Protein AF-A0A5M9K017-F1 (afdb_monomer)

Organism: Monilinia fructicola (NCBI:txid38448)

InterPro domains:
  IPR036397 Ribonuclease H superfamily [G3DSA:3.30.420.10] (58-152)

Mean predicted aligned error: 11.8 Å

Solvent-accessible surface area (backbone atoms only — not comparable to full-atom values): 9845 Å² total; per-residue (Å²): 137,83,82,82,85,78,81,84,77,78,85,76,72,86,72,84,68,70,81,82,68,73,57,64,66,57,49,54,40,51,44,33,71,95,71,25,92,54,28,62,54,53,65,66,56,44,33,62,76,66,63,62,88,64,55,60,72,52,53,53,51,42,26,41,70,71,36,67,56,27,41,73,38,75,52,32,62,58,75,81,84,70,52,70,70,60,49,48,54,55,49,53,55,47,65,76,49,64,85,60,42,64,89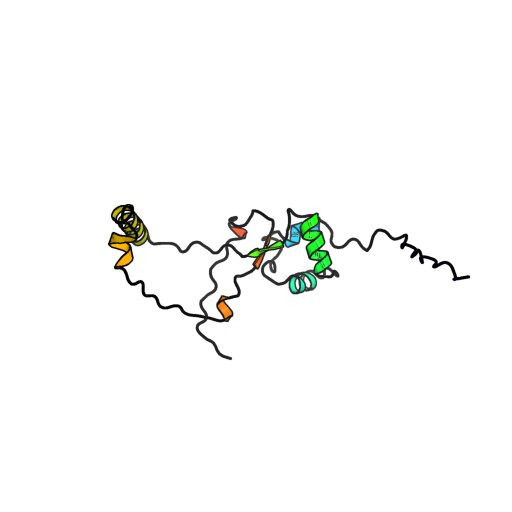,61,60,56,65,75,60,83,88,83,85,88,81,84,87,55,84,72,71,74,66,70,56,36,30,39,31,54,63,87,50,52,84,42,74,90,41,44,37,75,77,76,79,85,76,72,87,79,84,125

Sequence (152 aa):
MGRKAYRHTRQYSKNLRGPVGTDPETCKMLVSPSRNDVRDQSYEVMIDYYELGIKKCSLQKNLKKYIKKGWRYKAAYSEKNISAPNRRKRVDFGEEHENDTIDEFWSYIIHTDEAHMDPASQRVGEILREQGTRYEPENIVEYPALDGNKIH

Structure (mmCIF, N/CA/C/O backbone):
data_AF-A0A5M9K017-F1
#
_entry.id   AF-A0A5M9K017-F1
#
loop_
_atom_site.group_PDB
_atom_site.id
_atom_site.type_symbol
_atom_site.label_atom_id
_atom_site.label_alt_id
_atom_site.label_comp_id
_atom_site.label_asym_id
_atom_site.label_entity_id
_atom_site.label_seq_id
_atom_site.pdbx_PDB_ins_code
_atom_site.Cartn_x
_atom_site.Cartn_y
_atom_site.Cartn_z
_atom_site.occupancy
_atom_site.B_iso_or_equiv
_atom_site.auth_seq_id
_atom_site.auth_comp_id
_atom_site.auth_asym_id
_atom_site.auth_atom_id
_atom_site.pdbx_PDB_model_num
ATOM 1 N N . MET A 1 1 ? 61.284 28.605 -2.274 1.00 47.94 1 MET A N 1
ATOM 2 C CA . MET A 1 1 ? 60.300 29.062 -3.284 1.00 47.94 1 MET A CA 1
ATOM 3 C C . MET A 1 1 ? 59.404 27.883 -3.668 1.00 47.94 1 MET A C 1
ATOM 5 O O . MET A 1 1 ? 59.853 27.015 -4.405 1.00 47.94 1 MET A O 1
ATOM 9 N N . GLY A 1 2 ? 58.196 27.773 -3.102 1.00 59.53 2 GLY A N 1
ATOM 10 C CA . GLY A 1 2 ? 57.280 26.647 -3.362 1.00 59.53 2 GLY A CA 1
ATOM 11 C C . GLY A 1 2 ? 56.515 26.800 -4.683 1.00 59.53 2 GLY A C 1
ATOM 12 O O . GLY A 1 2 ? 56.141 27.912 -5.054 1.00 59.53 2 GLY A O 1
ATOM 13 N N . ARG A 1 3 ? 56.284 25.696 -5.407 1.00 62.53 3 ARG A N 1
ATOM 14 C CA . ARG A 1 3 ? 55.510 25.700 -6.663 1.00 62.53 3 ARG A CA 1
ATOM 15 C C . ARG A 1 3 ? 54.040 26.042 -6.381 1.00 62.53 3 ARG A C 1
ATOM 17 O O . ARG A 1 3 ? 53.427 25.442 -5.503 1.00 62.53 3 ARG A O 1
ATOM 24 N N . LYS A 1 4 ? 53.471 26.985 -7.142 1.00 68.06 4 LYS A N 1
ATOM 25 C CA . LYS A 1 4 ? 52.041 27.336 -7.076 1.00 68.06 4 LYS A CA 1
ATOM 26 C C . LYS A 1 4 ? 51.191 26.126 -7.478 1.00 68.06 4 LYS A C 1
ATOM 28 O O . LYS A 1 4 ? 51.389 25.565 -8.554 1.00 68.06 4 LYS A O 1
ATOM 33 N N . ALA A 1 5 ? 50.247 25.741 -6.621 1.00 65.81 5 ALA A N 1
ATOM 34 C CA . ALA A 1 5 ? 49.284 24.686 -6.911 1.00 65.81 5 ALA A CA 1
ATOM 35 C C . ALA A 1 5 ? 48.311 25.153 -8.006 1.00 65.81 5 ALA A C 1
ATOM 37 O O . ALA A 1 5 ? 47.568 26.115 -7.815 1.00 65.81 5 ALA A O 1
ATOM 38 N N . TYR A 1 6 ? 48.317 24.480 -9.157 1.00 70.50 6 TYR A N 1
ATOM 39 C CA . TYR A 1 6 ? 47.335 24.708 -10.216 1.00 70.50 6 TYR A CA 1
ATOM 40 C C . TYR A 1 6 ? 46.104 23.831 -9.980 1.00 70.50 6 TYR A C 1
ATOM 42 O O . TYR A 1 6 ? 46.208 22.615 -9.828 1.00 70.50 6 TYR A O 1
ATOM 50 N N . ARG A 1 7 ? 44.921 24.452 -9.959 1.00 69.69 7 ARG A N 1
ATOM 51 C CA . ARG A 1 7 ? 43.639 23.744 -9.871 1.00 69.69 7 ARG A CA 1
ATOM 52 C C . ARG A 1 7 ? 43.276 23.252 -11.272 1.00 69.69 7 ARG A C 1
ATOM 54 O O . ARG A 1 7 ? 43.033 24.064 -12.159 1.00 69.69 7 ARG A O 1
ATOM 61 N N . HIS A 1 8 ? 43.254 21.939 -11.482 1.00 68.38 8 HIS A N 1
ATOM 62 C CA . HIS A 1 8 ? 42.837 21.360 -12.759 1.00 68.38 8 HIS A CA 1
ATOM 63 C C . HIS A 1 8 ? 41.353 21.676 -12.997 1.00 68.38 8 HIS A C 1
ATOM 65 O O . HIS A 1 8 ? 40.484 21.189 -12.272 1.00 68.38 8 HIS A O 1
ATOM 71 N N . THR A 1 9 ? 41.043 22.491 -14.002 1.00 68.94 9 THR A N 1
ATOM 72 C CA . THR A 1 9 ? 39.667 22.673 -14.468 1.00 68.94 9 THR A CA 1
ATOM 73 C C . THR A 1 9 ? 39.333 21.507 -15.395 1.00 68.94 9 THR A C 1
ATOM 75 O O . THR A 1 9 ? 39.948 21.325 -16.446 1.00 68.94 9 THR A O 1
ATOM 78 N N . ARG A 1 10 ? 38.398 20.641 -14.986 1.00 66.62 10 ARG A N 1
ATOM 79 C CA . ARG A 1 10 ? 37.882 19.597 -15.882 1.00 66.62 10 ARG A CA 1
ATOM 80 C C . ARG A 1 10 ? 37.130 20.265 -17.031 1.00 66.62 10 ARG A C 1
ATOM 82 O O . ARG A 1 10 ? 36.293 21.134 -16.794 1.00 66.62 10 ARG A O 1
ATOM 89 N N . GLN A 1 11 ? 37.397 19.833 -18.262 1.00 70.12 11 GLN A N 1
ATOM 90 C CA . GLN A 1 11 ? 36.540 20.175 -19.391 1.00 70.12 11 GLN A CA 1
ATOM 91 C C . GLN A 1 11 ? 35.172 19.519 -19.181 1.00 70.12 11 GLN A C 1
ATOM 93 O O . GLN A 1 11 ? 35.073 18.303 -19.021 1.00 70.12 11 GLN A O 1
ATOM 98 N N . TYR A 1 12 ? 34.118 20.332 -19.146 1.00 64.19 12 TYR A N 1
ATOM 99 C CA . TYR A 1 12 ? 32.748 19.834 -19.136 1.00 64.19 12 TYR A CA 1
ATOM 100 C C . TYR A 1 12 ? 32.381 19.337 -20.537 1.00 64.19 12 TYR A C 1
ATOM 102 O O . TYR A 1 12 ? 32.676 19.994 -21.537 1.00 64.19 12 TYR A O 1
ATOM 110 N N . SER A 1 13 ? 31.729 18.177 -20.624 1.00 67.12 13 SER A N 1
ATOM 111 C CA . SER A 1 13 ? 31.203 17.675 -21.892 1.00 67.12 13 SER A CA 1
ATOM 112 C C . SER A 1 13 ? 30.158 18.646 -22.447 1.00 67.12 13 SER A C 1
ATOM 114 O O . SER A 1 13 ? 29.205 18.991 -21.749 1.00 67.12 13 SER A O 1
ATOM 116 N N . LYS A 1 14 ? 30.293 19.039 -23.720 1.00 64.00 14 LYS A N 1
ATOM 117 C CA . LYS A 1 14 ? 29.319 19.903 -24.419 1.00 64.00 14 LYS A CA 1
ATOM 118 C C . LYS A 1 14 ? 27.953 19.229 -24.627 1.00 64.00 14 LYS A C 1
ATOM 120 O O . LYS A 1 14 ? 26.956 19.909 -24.852 1.00 64.00 14 LYS A O 1
ATOM 125 N N . ASN A 1 15 ? 27.895 17.903 -24.505 1.00 59.56 15 ASN A N 1
ATOM 126 C CA . ASN A 1 15 ? 26.666 17.121 -24.597 1.00 59.56 15 ASN A CA 1
ATOM 127 C C . ASN A 1 15 ? 25.898 17.212 -23.270 1.00 59.56 15 ASN A C 1
ATOM 129 O O . ASN A 1 15 ? 25.987 16.332 -22.420 1.00 59.56 15 ASN A O 1
ATOM 133 N N . LEU A 1 16 ? 25.155 18.305 -23.085 1.00 59.47 16 LEU A N 1
ATOM 134 C CA . LEU A 1 16 ? 24.325 18.550 -21.895 1.00 59.47 16 LEU A CA 1
ATOM 135 C C . LEU A 1 16 ? 23.065 17.671 -21.831 1.00 59.47 16 LEU A C 1
ATOM 137 O O . LEU A 1 16 ? 22.368 17.662 -20.818 1.00 59.47 16 LEU A O 1
ATOM 141 N N . ARG A 1 17 ? 22.749 16.938 -22.902 1.00 52.06 17 ARG A N 1
ATOM 142 C CA . ARG A 1 17 ? 21.603 16.031 -22.962 1.00 52.06 17 ARG A CA 1
ATOM 143 C C . ARG A 1 17 ? 22.111 14.615 -23.179 1.00 52.06 17 ARG A C 1
ATOM 145 O O . ARG A 1 17 ? 22.465 14.241 -24.291 1.00 52.06 17 ARG A O 1
ATOM 152 N N . GLY A 1 18 ? 22.157 13.840 -22.096 1.00 56.25 18 GLY A N 1
ATOM 153 C CA . GLY A 1 18 ? 22.137 12.384 -22.218 1.00 56.25 18 GLY A CA 1
ATOM 154 C C . GLY A 1 18 ? 20.873 11.942 -22.971 1.00 56.25 18 GLY A C 1
ATOM 155 O O . GLY A 1 18 ? 19.924 12.732 -23.051 1.00 56.25 18 GLY A O 1
ATOM 156 N N . PRO A 1 19 ? 20.853 10.724 -23.540 1.00 56.84 19 PRO A N 1
ATOM 157 C CA . PRO A 1 19 ? 19.700 10.215 -24.277 1.00 56.84 19 PRO A CA 1
ATOM 158 C C . PRO A 1 19 ? 18.426 10.422 -23.458 1.00 56.84 19 PRO A C 1
ATOM 160 O O . PRO A 1 19 ? 18.429 10.226 -22.238 1.00 56.84 19 PRO A O 1
ATOM 163 N N . VAL A 1 20 ? 17.375 10.899 -24.127 1.00 59.38 20 VAL A N 1
ATOM 164 C CA . VAL A 1 20 ? 16.076 11.189 -23.519 1.00 59.38 20 VAL A CA 1
ATOM 165 C C . VAL A 1 20 ? 15.552 9.876 -22.955 1.00 59.38 20 VAL A C 1
ATOM 167 O O . VAL A 1 20 ? 15.055 9.028 -23.685 1.00 59.38 20 VAL A O 1
ATOM 170 N N . GLY A 1 21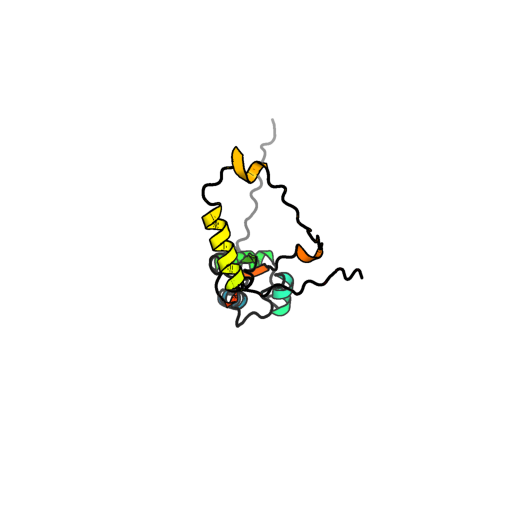 ? 15.749 9.666 -21.655 1.00 64.44 21 GLY A N 1
ATOM 171 C CA . GLY A 1 21 ? 15.131 8.541 -20.977 1.00 64.44 21 GLY A CA 1
ATOM 172 C C . GLY A 1 21 ? 13.626 8.726 -21.087 1.00 64.44 21 GLY A C 1
ATOM 173 O O . GLY A 1 21 ? 13.173 9.810 -20.738 1.00 64.44 21 GLY A O 1
ATOM 174 N N . THR A 1 22 ? 12.934 7.691 -21.563 1.00 71.56 22 THR A N 1
ATOM 175 C CA . THR A 1 22 ? 11.473 7.488 -21.623 1.00 71.56 22 THR A CA 1
ATOM 176 C C . THR A 1 22 ? 10.599 8.706 -21.931 1.00 71.56 22 THR A C 1
ATOM 178 O O . THR A 1 22 ? 10.553 9.685 -21.188 1.00 71.56 22 THR A O 1
ATOM 181 N N . ASP A 1 23 ? 9.801 8.589 -22.990 1.00 85.19 23 ASP A N 1
ATOM 182 C CA . ASP A 1 23 ? 8.821 9.606 -23.355 1.00 85.19 23 ASP A CA 1
ATOM 183 C C . ASP A 1 23 ? 7.781 9.837 -22.228 1.00 85.19 23 ASP A C 1
ATOM 185 O O . ASP A 1 23 ? 7.441 8.894 -21.492 1.00 85.19 23 ASP A O 1
ATOM 189 N N . PRO A 1 24 ? 7.269 11.072 -22.042 1.00 88.81 24 PRO A N 1
ATOM 190 C CA . PRO A 1 24 ? 6.225 11.346 -21.061 1.00 88.81 24 PRO A CA 1
ATOM 191 C C . PRO A 1 24 ? 4.968 10.489 -21.250 1.00 88.81 24 PRO A C 1
ATOM 193 O O . PRO A 1 24 ? 4.359 10.105 -20.251 1.00 88.81 24 PRO A O 1
ATOM 196 N N . GLU A 1 25 ? 4.595 10.140 -22.485 1.00 89.88 25 GLU A N 1
ATOM 197 C CA . GLU A 1 25 ? 3.437 9.277 -22.745 1.00 89.88 25 GLU A CA 1
ATOM 198 C C . GLU A 1 25 ? 3.690 7.840 -22.292 1.00 89.88 25 GLU A C 1
ATOM 200 O O . GLU A 1 25 ? 2.809 7.215 -21.702 1.00 89.88 25 GLU A O 1
ATOM 205 N N . THR A 1 26 ? 4.918 7.336 -22.450 1.00 90.25 26 THR A N 1
ATOM 206 C CA . THR A 1 26 ? 5.308 6.041 -21.878 1.00 90.25 26 THR A CA 1
ATOM 207 C C . THR A 1 26 ? 5.189 6.062 -20.358 1.00 90.25 26 THR A C 1
ATOM 209 O O . THR A 1 26 ? 4.678 5.120 -19.763 1.00 90.25 26 THR A O 1
ATOM 212 N N . CYS A 1 27 ? 5.601 7.155 -19.711 1.00 90.38 27 CYS A N 1
ATOM 213 C CA . CYS A 1 27 ? 5.455 7.301 -18.266 1.00 90.38 27 CYS A CA 1
ATOM 214 C C . CYS A 1 27 ? 3.966 7.255 -17.857 1.00 90.38 27 CYS A C 1
ATOM 216 O O . CYS A 1 27 ? 3.608 6.497 -16.955 1.00 90.38 27 CYS A O 1
ATOM 218 N N . LYS A 1 28 ? 3.086 8.004 -18.537 1.00 92.06 28 LYS A N 1
ATOM 219 C CA . LYS A 1 28 ? 1.632 7.973 -18.277 1.00 92.06 28 LYS A CA 1
ATOM 220 C C . LYS A 1 28 ? 1.035 6.578 -18.478 1.00 92.06 28 LYS A C 1
ATOM 222 O O . LYS A 1 28 ? 0.213 6.143 -17.673 1.00 92.06 28 LYS A O 1
ATOM 227 N N . MET A 1 29 ? 1.470 5.871 -19.522 1.00 92.94 29 MET A N 1
ATOM 228 C CA . MET A 1 29 ? 1.072 4.489 -19.795 1.00 92.94 29 MET A CA 1
ATOM 229 C C . MET A 1 29 ? 1.438 3.567 -18.626 1.00 92.94 29 MET A C 1
ATOM 231 O O . MET A 1 29 ? 0.568 2.858 -18.136 1.00 92.94 29 MET A O 1
ATOM 235 N N . LEU A 1 30 ? 2.664 3.666 -18.101 1.00 92.06 30 LEU A N 1
ATOM 236 C CA . LEU A 1 30 ? 3.136 2.830 -16.989 1.00 92.06 30 LEU A CA 1
ATOM 237 C C . LEU A 1 30 ? 2.360 3.036 -15.679 1.00 92.06 30 LEU A C 1
ATOM 239 O O . LEU A 1 30 ? 2.333 2.145 -14.835 1.00 92.06 30 LEU A O 1
ATOM 243 N N . VAL A 1 31 ? 1.751 4.199 -15.460 1.00 91.25 31 VAL A N 1
ATOM 244 C CA . VAL A 1 31 ? 0.941 4.449 -14.253 1.00 91.25 31 VAL A CA 1
ATOM 245 C C . VAL A 1 31 ? -0.517 4.028 -14.430 1.00 91.25 31 VAL A C 1
ATOM 247 O O . VAL A 1 31 ? -1.192 3.740 -13.440 1.00 91.25 31 VAL A O 1
ATOM 250 N N . SER A 1 32 ? -0.994 3.974 -15.671 1.00 89.06 32 SER A N 1
ATOM 251 C CA . SER A 1 32 ? -2.391 3.703 -15.997 1.00 89.06 32 SER A CA 1
ATOM 252 C C . SER A 1 32 ? -2.756 2.240 -15.702 1.00 89.06 32 SER A C 1
ATOM 254 O O . SER A 1 32 ? -2.170 1.347 -16.316 1.00 89.06 32 SER A O 1
ATOM 256 N N . PRO A 1 33 ? -3.746 1.964 -14.834 1.00 86.25 33 PRO A N 1
ATOM 257 C CA . PRO A 1 33 ? -4.116 0.591 -14.470 1.00 86.25 33 PRO A CA 1
ATOM 258 C C . PRO A 1 33 ? -4.637 -0.228 -15.651 1.00 86.25 33 PRO A C 1
ATOM 260 O O . PRO A 1 33 ? -4.393 -1.420 -15.728 1.00 86.25 33 PRO A O 1
ATOM 263 N N . SER A 1 34 ? -5.300 0.423 -16.608 1.00 87.25 34 SER A N 1
ATOM 264 C CA . SER A 1 34 ? -5.844 -0.215 -17.813 1.00 87.25 34 SER A CA 1
ATOM 265 C C . SER A 1 34 ? -4.809 -0.534 -18.894 1.00 87.25 34 SER A C 1
ATOM 267 O O . SER A 1 34 ? -5.143 -1.190 -19.876 1.00 87.25 34 SER A O 1
ATOM 269 N N . ARG A 1 35 ? -3.583 -0.012 -18.770 1.00 88.25 35 ARG A N 1
ATOM 270 C CA . ARG A 1 35 ? -2.518 -0.173 -19.776 1.00 88.25 35 ARG A CA 1
ATOM 271 C C . ARG A 1 35 ? -1.272 -0.863 -19.229 1.00 88.25 35 ARG A C 1
ATOM 273 O O . ARG A 1 35 ? -0.454 -1.312 -20.029 1.00 88.25 35 ARG A O 1
ATOM 280 N N . ASN A 1 36 ? -1.114 -0.903 -17.903 1.00 89.50 36 ASN A N 1
ATOM 281 C CA . ASN A 1 36 ? -0.002 -1.563 -17.240 1.00 89.50 36 ASN A CA 1
ATOM 282 C C . ASN A 1 36 ? -0.454 -2.738 -16.372 1.00 89.50 36 ASN A C 1
ATOM 284 O O . ASN A 1 36 ? -0.832 -2.552 -15.214 1.00 89.50 36 ASN A O 1
ATOM 288 N N . ASP A 1 37 ? -0.306 -3.940 -16.926 1.00 87.50 37 ASP A N 1
ATOM 289 C CA . ASP A 1 37 ? -0.637 -5.201 -16.259 1.00 87.50 37 ASP A CA 1
ATOM 290 C C . ASP A 1 37 ? 0.371 -5.565 -15.157 1.00 87.50 37 ASP A C 1
ATOM 292 O O . ASP A 1 37 ? 0.040 -6.286 -14.223 1.00 87.50 37 ASP A O 1
ATOM 296 N N . VAL A 1 38 ? 1.601 -5.043 -15.230 1.00 90.12 38 VAL A N 1
ATOM 297 C CA . VAL A 1 38 ? 2.718 -5.364 -14.321 1.00 90.12 38 VAL A CA 1
ATOM 298 C C . VAL A 1 38 ? 3.020 -4.228 -13.340 1.00 90.12 38 VAL A C 1
ATOM 300 O O . VAL A 1 38 ? 4.148 -4.058 -12.877 1.00 90.12 38 VAL A O 1
ATOM 303 N N . ARG A 1 39 ? 2.019 -3.403 -13.023 1.00 89.88 39 ARG A N 1
ATOM 304 C CA . ARG A 1 39 ? 2.150 -2.179 -12.210 1.00 89.88 39 ARG A CA 1
ATOM 305 C C . ARG A 1 39 ? 2.482 -2.431 -10.733 1.00 89.88 39 ARG A C 1
ATOM 307 O O . ARG A 1 39 ? 2.985 -1.539 -10.043 1.00 89.88 39 ARG A O 1
ATOM 314 N N . ASP A 1 40 ? 2.193 -3.627 -10.249 1.00 88.50 40 ASP A N 1
ATOM 315 C CA . ASP A 1 40 ? 2.521 -4.147 -8.922 1.00 88.50 40 ASP A CA 1
ATOM 316 C C . ASP A 1 40 ? 3.959 -4.703 -8.838 1.00 88.50 40 ASP A C 1
ATOM 318 O O . ASP A 1 40 ? 4.556 -4.759 -7.759 1.00 88.50 40 ASP A O 1
ATOM 322 N N . GLN A 1 41 ? 4.568 -5.045 -9.976 1.00 89.25 41 GLN A N 1
ATOM 323 C CA . GLN A 1 41 ? 5.905 -5.634 -10.051 1.00 89.25 41 GLN A CA 1
ATOM 324 C C . GLN A 1 41 ? 7.032 -4.614 -9.841 1.00 89.25 41 GLN A C 1
ATOM 326 O O . GLN A 1 41 ? 6.820 -3.406 -9.710 1.00 89.25 41 GLN A O 1
ATOM 331 N N . SER A 1 42 ? 8.273 -5.102 -9.742 1.00 91.00 42 SER A N 1
ATOM 332 C CA . SER A 1 42 ? 9.447 -4.240 -9.587 1.00 91.00 42 SER A CA 1
ATOM 333 C C . SER A 1 42 ? 9.713 -3.401 -10.841 1.00 91.00 42 SER A C 1
ATOM 335 O O . SER A 1 42 ? 9.315 -3.752 -11.949 1.00 91.00 42 SER A O 1
ATOM 337 N N . TYR A 1 43 ? 10.438 -2.289 -10.684 1.00 91.94 43 TYR A N 1
ATOM 338 C CA . TYR A 1 43 ? 10.829 -1.466 -11.832 1.00 91.94 43 TYR A CA 1
ATOM 339 C C . TYR A 1 43 ? 11.668 -2.244 -12.847 1.00 91.94 43 TYR A C 1
ATOM 341 O O . TYR A 1 43 ? 11.559 -1.965 -14.032 1.00 91.94 43 TYR A O 1
ATOM 349 N N . GLU A 1 44 ? 12.511 -3.177 -12.394 1.00 92.25 44 GLU A N 1
ATOM 350 C CA . GLU A 1 44 ? 13.296 -4.039 -13.279 1.00 92.25 44 GLU A CA 1
ATOM 351 C C . GLU A 1 44 ? 12.379 -4.882 -14.175 1.00 92.25 44 GLU A C 1
ATOM 353 O O . GLU A 1 44 ? 12.497 -4.812 -15.392 1.00 92.25 44 GLU A O 1
ATOM 358 N N . VAL A 1 45 ? 11.388 -5.558 -13.583 1.00 91.81 45 VAL A N 1
ATOM 359 C CA . VAL A 1 45 ? 10.408 -6.360 -14.331 1.00 91.81 45 VAL A CA 1
ATOM 360 C C . VAL A 1 45 ? 9.619 -5.497 -15.315 1.00 91.81 45 VAL A C 1
ATOM 362 O O . VAL A 1 45 ? 9.448 -5.891 -16.461 1.00 91.81 45 VAL A O 1
ATOM 365 N N . MET A 1 46 ? 9.184 -4.296 -14.914 1.00 92.31 46 MET A N 1
ATOM 366 C CA . MET A 1 46 ? 8.480 -3.383 -15.827 1.00 92.31 46 MET A CA 1
ATOM 367 C C . MET A 1 46 ? 9.359 -2.920 -16.997 1.00 92.31 46 MET A C 1
ATOM 369 O O . MET A 1 46 ? 8.870 -2.762 -18.113 1.00 92.31 46 MET A O 1
ATOM 373 N N . ILE A 1 47 ? 10.644 -2.653 -16.745 1.00 92.56 47 ILE A N 1
ATOM 374 C CA . ILE A 1 47 ? 11.593 -2.224 -17.780 1.00 92.56 47 ILE A CA 1
ATOM 375 C C . ILE A 1 47 ? 11.799 -3.331 -18.807 1.00 92.56 47 ILE A C 1
ATOM 377 O O . ILE A 1 47 ? 11.816 -3.026 -19.998 1.00 92.56 47 ILE A O 1
ATOM 381 N N . ASP A 1 48 ? 11.939 -4.570 -18.342 1.00 93.00 48 ASP A N 1
ATOM 382 C CA . ASP A 1 48 ? 12.144 -5.731 -19.202 1.00 93.00 48 ASP A CA 1
ATOM 383 C C . ASP A 1 48 ? 10.862 -6.068 -19.977 1.00 93.00 48 ASP A C 1
ATOM 385 O O . ASP A 1 48 ? 10.917 -6.257 -21.186 1.00 93.00 48 ASP A O 1
ATOM 389 N N . TYR A 1 49 ? 9.698 -6.043 -19.315 1.00 93.69 49 TYR A N 1
ATOM 390 C CA . TYR A 1 49 ? 8.399 -6.344 -19.930 1.00 93.69 49 TYR A CA 1
ATOM 391 C C . TYR A 1 49 ? 8.037 -5.385 -21.074 1.00 93.69 49 TYR A C 1
ATOM 393 O O . TYR A 1 49 ? 7.546 -5.816 -22.112 1.00 93.69 49 TYR A O 1
ATOM 401 N N . TYR A 1 50 ? 8.292 -4.084 -20.900 1.00 90.69 50 TYR A N 1
ATOM 402 C CA . TYR A 1 50 ? 8.032 -3.064 -21.926 1.00 90.69 50 TYR A CA 1
ATOM 403 C C . TYR A 1 50 ? 9.258 -2.728 -22.786 1.00 90.69 50 TYR A C 1
ATOM 405 O O . TYR A 1 50 ? 9.217 -1.752 -23.535 1.00 90.69 50 TYR A O 1
ATOM 413 N N . GLU A 1 51 ? 10.355 -3.477 -22.640 1.00 90.75 51 GLU A N 1
ATOM 414 C CA . GLU A 1 51 ? 11.615 -3.293 -23.373 1.00 90.75 51 GLU A CA 1
ATOM 415 C C . GLU A 1 51 ? 12.104 -1.828 -23.400 1.00 90.75 51 GLU A C 1
ATOM 417 O O . GLU A 1 51 ? 12.584 -1.307 -24.407 1.00 90.75 51 GLU A O 1
ATOM 422 N N . LEU A 1 52 ? 12.000 -1.125 -22.266 1.00 87.12 52 LEU A N 1
ATOM 423 C CA . LEU A 1 52 ? 12.215 0.329 -22.209 1.00 87.12 52 LEU A CA 1
ATOM 424 C C . LEU A 1 52 ? 13.673 0.750 -22.464 1.00 87.12 52 LEU A C 1
ATOM 426 O O . LEU A 1 52 ? 13.940 1.936 -22.657 1.00 87.12 52 LEU A O 1
ATOM 430 N N . GLY A 1 53 ? 14.633 -0.179 -22.393 1.00 87.69 53 GLY A N 1
ATOM 431 C CA . GLY A 1 53 ? 16.054 0.084 -22.658 1.00 87.69 53 GLY A CA 1
ATOM 432 C C . GLY A 1 53 ? 16.718 1.079 -21.692 1.00 87.69 53 GLY A C 1
ATOM 433 O O . GLY A 1 53 ? 17.770 1.646 -21.993 1.00 87.69 53 GLY A O 1
ATOM 434 N N . ILE A 1 54 ? 16.113 1.328 -20.526 1.00 88.25 54 ILE A N 1
ATOM 435 C CA . ILE A 1 54 ? 16.572 2.309 -19.533 1.00 88.25 54 ILE A CA 1
ATOM 436 C C . ILE A 1 54 ? 16.940 1.653 -18.207 1.00 88.25 54 ILE A C 1
ATOM 438 O O . ILE A 1 54 ? 16.453 0.594 -17.842 1.00 88.25 54 ILE A O 1
ATOM 442 N N . LYS A 1 55 ? 17.757 2.348 -17.413 1.00 89.75 55 LYS A N 1
ATOM 443 C CA . LYS A 1 55 ? 18.044 1.944 -16.032 1.00 89.75 55 LYS A CA 1
ATOM 444 C C . LYS A 1 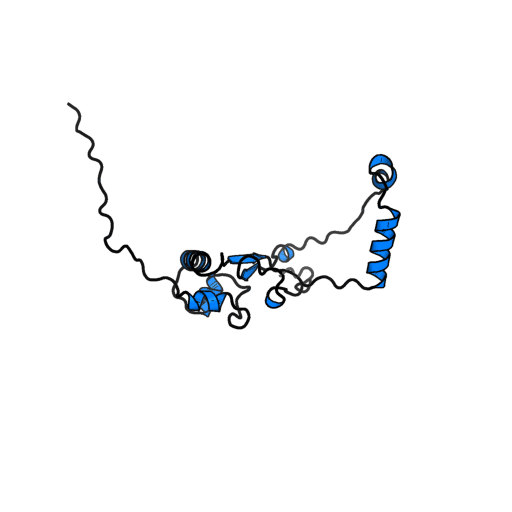55 ? 16.921 2.387 -15.092 1.00 89.75 55 LYS A C 1
ATOM 446 O O . LYS A 1 55 ? 16.389 3.490 -15.235 1.00 89.75 55 LYS A O 1
ATOM 451 N N . LYS A 1 56 ? 16.676 1.609 -14.035 1.00 91.00 56 LYS A N 1
ATOM 452 C CA . LYS A 1 56 ? 15.734 1.920 -12.940 1.00 91.00 56 LYS A CA 1
ATOM 453 C C . LYS A 1 56 ? 15.828 3.353 -12.415 1.00 91.00 56 LYS A C 1
ATOM 455 O O . LYS A 1 56 ? 14.814 4.034 -12.300 1.00 91.00 56 LYS A O 1
ATOM 460 N N . CYS A 1 57 ? 17.036 3.843 -12.131 1.00 88.94 57 CYS A N 1
ATOM 461 C CA . CYS A 1 57 ? 17.226 5.207 -11.627 1.00 88.94 57 CYS A CA 1
ATOM 462 C C . CYS A 1 57 ? 16.742 6.278 -12.618 1.00 88.94 57 CYS A C 1
ATOM 464 O O . CYS A 1 57 ? 16.270 7.333 -12.197 1.00 88.94 57 CYS A O 1
ATOM 466 N N . SER A 1 58 ? 16.869 6.024 -13.924 1.00 89.69 58 SER A N 1
ATOM 467 C CA . SER A 1 58 ? 16.366 6.921 -14.967 1.00 89.69 58 SER A CA 1
ATOM 468 C C . SER A 1 58 ? 14.843 6.882 -15.017 1.00 89.69 58 SER A C 1
ATOM 470 O O . SER A 1 58 ? 14.223 7.941 -14.977 1.00 89.69 58 SER A O 1
ATOM 472 N N . LEU A 1 59 ? 14.242 5.685 -14.984 1.00 90.94 59 LEU A N 1
ATOM 473 C CA . LEU A 1 59 ? 12.786 5.528 -14.930 1.00 90.94 59 LEU A CA 1
ATOM 474 C C . LEU A 1 59 ? 12.186 6.256 -13.718 1.00 90.94 59 LEU A C 1
ATOM 476 O O . LEU A 1 59 ? 11.268 7.052 -13.866 1.00 90.94 59 LEU A O 1
ATOM 480 N N . GLN A 1 60 ? 12.760 6.079 -12.528 1.00 92.25 60 GLN A N 1
ATOM 481 C CA . GLN A 1 60 ? 12.310 6.756 -11.306 1.00 92.25 60 GLN A CA 1
ATOM 482 C C . GLN A 1 60 ? 12.389 8.286 -11.3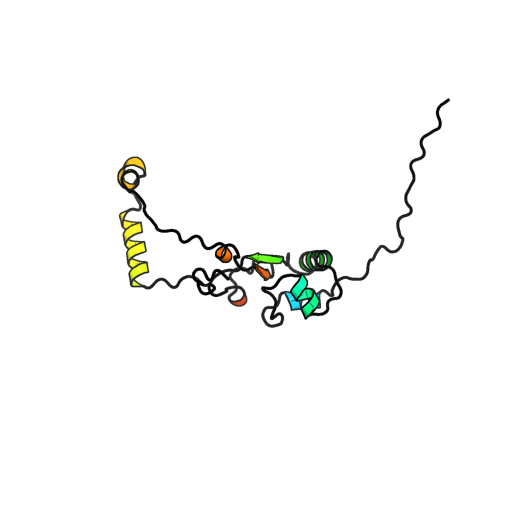96 1.00 92.25 60 GLN A C 1
ATOM 484 O O . GLN A 1 60 ? 11.493 8.987 -10.922 1.00 92.25 60 GLN A O 1
ATOM 489 N N . LYS A 1 61 ? 13.466 8.825 -11.985 1.00 90.81 61 LYS A N 1
ATOM 490 C CA . LYS A 1 61 ? 13.606 10.272 -12.208 1.00 90.81 61 LYS A CA 1
ATOM 491 C C . LYS A 1 61 ? 12.555 10.783 -13.193 1.00 90.81 61 LYS A C 1
ATOM 493 O O . LYS A 1 61 ? 11.975 11.836 -12.949 1.00 90.81 61 LYS A O 1
ATOM 498 N N . ASN A 1 62 ? 12.291 10.029 -14.256 1.00 90.19 62 ASN A N 1
ATOM 499 C CA . ASN A 1 62 ? 11.308 10.377 -15.277 1.00 90.19 62 ASN A CA 1
ATOM 500 C C . ASN A 1 62 ? 9.880 10.337 -14.735 1.00 90.19 62 ASN A C 1
ATOM 502 O O . ASN A 1 62 ? 9.151 11.309 -14.903 1.00 90.19 62 ASN A O 1
ATOM 506 N N . LEU A 1 63 ? 9.516 9.290 -13.991 1.00 92.12 63 LEU A N 1
ATOM 507 C CA . LEU A 1 63 ? 8.221 9.185 -13.316 1.00 92.12 63 LEU A CA 1
ATOM 508 C C . LEU A 1 63 ? 7.994 10.349 -12.346 1.00 92.12 63 LEU A C 1
ATOM 510 O O . LEU A 1 63 ? 6.926 10.947 -12.349 1.00 92.12 63 LEU A O 1
ATOM 514 N N . LYS A 1 64 ? 9.009 10.746 -11.569 1.00 91.12 64 LYS A N 1
ATOM 515 C CA . LYS A 1 64 ? 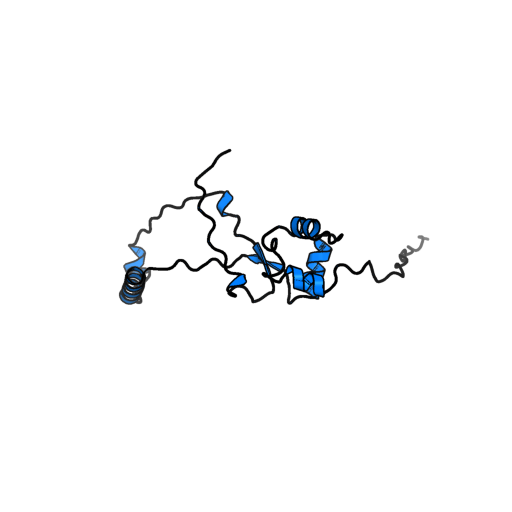8.913 11.920 -10.682 1.00 91.12 64 LYS A CA 1
ATOM 516 C C . LYS A 1 64 ? 8.783 13.249 -11.426 1.00 91.12 64 LYS A C 1
ATOM 518 O O . LYS A 1 64 ? 8.221 14.190 -10.871 1.00 91.12 64 LYS A O 1
ATOM 523 N N . LYS A 1 65 ? 9.374 13.348 -12.618 1.00 89.56 65 LYS A N 1
ATOM 524 C CA . LYS A 1 65 ? 9.437 14.576 -13.416 1.00 89.56 65 LYS A CA 1
ATOM 525 C C . LYS A 1 65 ? 8.172 14.790 -14.246 1.00 89.56 65 LYS A C 1
ATOM 527 O O . LYS A 1 65 ? 7.690 15.913 -14.314 1.00 89.56 65 LYS A O 1
ATOM 532 N N . TYR A 1 66 ? 7.691 13.741 -14.908 1.00 90.00 66 TYR A N 1
ATOM 533 C CA . TYR A 1 66 ? 6.608 13.819 -15.890 1.00 90.00 66 TYR A CA 1
ATOM 534 C C . TYR A 1 66 ? 5.239 13.461 -15.317 1.00 90.00 66 TYR A C 1
ATOM 536 O O . TYR A 1 66 ? 4.228 13.898 -15.855 1.00 90.00 66 TYR A O 1
ATOM 544 N N . ILE A 1 67 ? 5.204 12.707 -14.221 1.00 88.19 67 ILE A N 1
ATOM 545 C CA . ILE A 1 67 ? 3.980 12.325 -13.518 1.00 88.19 67 ILE A CA 1
ATOM 546 C C . ILE A 1 67 ? 4.020 12.951 -12.131 1.00 88.19 67 ILE A C 1
ATOM 548 O O . ILE A 1 67 ? 5.105 13.121 -11.574 1.00 88.19 67 ILE A O 1
ATOM 552 N N . LYS A 1 68 ? 2.857 13.291 -11.562 1.00 90.19 68 LYS A N 1
ATOM 553 C CA . LYS A 1 68 ? 2.670 13.923 -10.243 1.00 90.19 68 LYS A CA 1
ATOM 554 C C . LYS A 1 68 ? 3.320 13.115 -9.105 1.00 90.19 68 LYS A C 1
ATOM 556 O O . LYS A 1 68 ? 2.656 12.406 -8.351 1.00 90.19 68 LYS A O 1
ATOM 561 N N . LYS A 1 69 ? 4.650 13.219 -9.002 1.00 89.75 69 LYS A N 1
ATOM 562 C CA . LYS A 1 69 ? 5.535 12.405 -8.158 1.00 89.75 69 LYS A CA 1
ATOM 563 C C . LYS A 1 69 ? 5.244 10.902 -8.282 1.00 89.75 69 LYS A C 1
ATOM 565 O O . LYS A 1 69 ? 5.130 10.216 -7.273 1.00 89.75 69 LYS A O 1
ATOM 570 N N . GLY A 1 70 ? 5.148 10.403 -9.518 1.00 89.69 70 GLY A N 1
ATOM 571 C CA . GLY A 1 70 ? 4.907 8.983 -9.787 1.00 89.69 70 GLY A CA 1
ATOM 572 C C . GLY A 1 70 ? 5.934 8.089 -9.086 1.00 89.69 70 GLY A C 1
ATOM 573 O O . GLY A 1 70 ? 7.145 8.303 -9.212 1.00 89.69 70 GLY A O 1
ATOM 574 N N . TRP A 1 71 ? 5.452 7.121 -8.307 1.00 92.56 71 TRP A N 1
ATOM 575 C CA . TRP A 1 71 ? 6.294 6.221 -7.521 1.00 92.56 71 TRP A CA 1
ATOM 576 C C . TRP A 1 71 ? 5.561 4.914 -7.193 1.00 92.56 71 TRP A C 1
ATOM 578 O O . TRP A 1 71 ? 4.344 4.817 -7.334 1.00 92.56 71 TRP A O 1
ATOM 588 N N . ARG A 1 72 ? 6.306 3.911 -6.721 1.00 91.88 72 ARG A N 1
ATOM 589 C CA . ARG A 1 72 ? 5.749 2.675 -6.162 1.00 91.88 72 ARG A CA 1
ATOM 590 C C . ARG A 1 72 ? 5.356 2.909 -4.710 1.00 91.88 72 ARG A C 1
ATOM 592 O O . ARG A 1 72 ? 6.209 3.009 -3.835 1.00 91.88 72 ARG A O 1
ATOM 599 N N . TYR A 1 73 ? 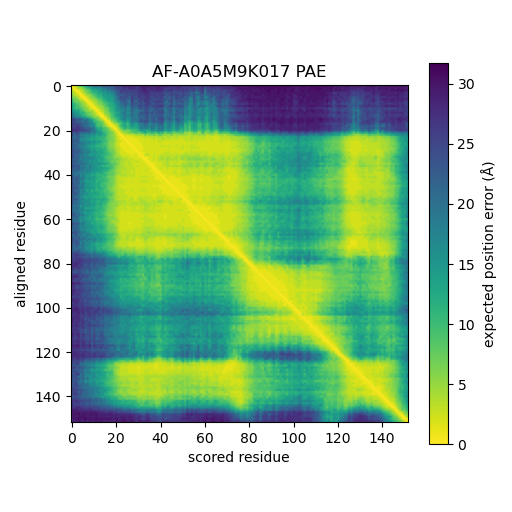4.067 3.089 -4.475 1.00 90.94 73 TYR A N 1
ATOM 600 C CA . TYR A 1 73 ? 3.511 3.343 -3.152 1.00 90.94 73 TYR A CA 1
ATOM 601 C C . TYR A 1 73 ? 2.867 2.078 -2.596 1.00 90.94 73 TYR A C 1
ATOM 603 O O . TYR A 1 73 ? 2.347 1.273 -3.361 1.00 90.94 73 TYR A O 1
ATOM 611 N N . LYS A 1 74 ? 2.801 1.949 -1.264 1.00 87.31 74 LYS A N 1
ATOM 612 C CA . LYS A 1 74 ? 1.994 0.902 -0.621 1.00 87.31 74 LYS A CA 1
ATOM 613 C C . LYS A 1 74 ? 0.562 0.924 -1.165 1.00 87.31 74 LYS A C 1
ATOM 615 O O . LYS A 1 74 ? -0.053 2.002 -1.244 1.00 87.31 74 LYS A O 1
ATOM 620 N N . ALA A 1 75 ? 0.062 -0.255 -1.521 1.00 83.62 75 ALA A N 1
ATOM 621 C CA . ALA A 1 75 ? -1.309 -0.460 -1.952 1.00 83.62 75 ALA A CA 1
ATOM 622 C C . ALA A 1 75 ? -2.305 -0.027 -0.859 1.00 83.62 75 ALA A C 1
ATOM 624 O O . ALA A 1 75 ? -1.996 -0.011 0.343 1.00 83.62 75 ALA A O 1
ATOM 625 N N . ALA A 1 76 ? -3.498 0.391 -1.276 1.00 84.38 76 ALA A N 1
ATOM 626 C CA . ALA A 1 76 ? 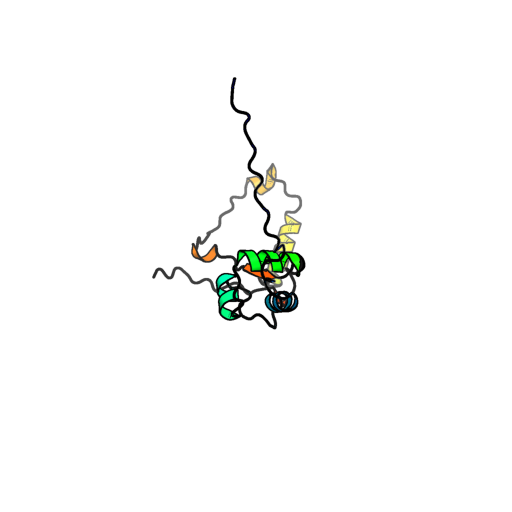-4.654 0.342 -0.393 1.00 84.38 76 ALA A CA 1
ATOM 627 C C . ALA A 1 76 ? -5.211 -1.076 -0.465 1.00 84.38 76 ALA A C 1
ATOM 629 O O . ALA A 1 76 ? -5.241 -1.655 -1.545 1.00 84.38 76 ALA A O 1
ATOM 630 N N . TYR A 1 77 ? -5.632 -1.623 0.667 1.00 81.12 77 TYR A N 1
ATOM 631 C CA . TYR A 1 77 ? -6.354 -2.883 0.657 1.00 81.12 77 TYR A CA 1
ATOM 632 C C . TYR A 1 77 ? -7.844 -2.623 0.772 1.00 81.12 77 TYR A C 1
ATOM 634 O O . TYR A 1 77 ? -8.247 -1.641 1.404 1.00 81.12 77 TYR A O 1
ATOM 642 N N . SER A 1 78 ? -8.641 -3.496 0.160 1.00 76.94 78 SER A N 1
ATOM 643 C CA . SER A 1 78 ? -10.091 -3.487 0.312 1.00 76.94 78 SER A CA 1
ATOM 644 C C . SER A 1 78 ? -10.443 -3.474 1.795 1.00 76.94 78 SER A C 1
ATOM 646 O O . SER A 1 78 ? -9.904 -4.265 2.578 1.00 76.94 78 SER A O 1
ATOM 648 N N . GLU A 1 79 ? -11.336 -2.569 2.183 1.00 69.75 79 GLU A N 1
ATOM 649 C CA . GLU A 1 79 ? -11.819 -2.500 3.553 1.00 69.75 79 GLU A CA 1
ATOM 650 C C . GLU A 1 79 ? -12.421 -3.857 3.937 1.00 69.75 79 GLU A C 1
ATOM 652 O O . GLU A 1 79 ? -13.179 -4.458 3.171 1.00 69.75 79 GLU A O 1
ATOM 657 N N . LYS A 1 80 ? -12.054 -4.382 5.112 1.00 70.44 80 LYS A N 1
ATOM 658 C CA . LYS A 1 80 ? -12.707 -5.589 5.623 1.00 70.44 80 LYS A CA 1
ATOM 659 C C . LYS A 1 80 ? -14.181 -5.250 5.817 1.00 70.44 80 LYS A C 1
ATOM 661 O O . LYS A 1 80 ? -14.508 -4.443 6.684 1.00 70.44 80 LYS A O 1
ATOM 666 N N . ASN A 1 81 ? -15.060 -5.872 5.035 1.00 76.19 81 ASN A N 1
ATOM 667 C CA . ASN A 1 81 ? -16.500 -5.700 5.187 1.00 76.19 81 ASN A CA 1
ATOM 668 C C . ASN A 1 81 ? -16.927 -6.189 6.578 1.00 76.19 81 ASN A C 1
ATOM 670 O O . ASN A 1 81 ? -16.977 -7.389 6.847 1.00 76.19 81 ASN A O 1
ATOM 674 N N . ILE A 1 82 ? -17.218 -5.254 7.482 1.00 82.06 82 ILE A N 1
ATOM 675 C CA . ILE A 1 82 ? -17.759 -5.563 8.806 1.00 82.06 82 ILE A CA 1
ATOM 676 C C . ILE A 1 82 ? -19.258 -5.808 8.642 1.00 82.06 82 ILE A C 1
ATOM 678 O O . ILE A 1 82 ? -19.978 -4.968 8.100 1.00 82.06 82 ILE A O 1
ATOM 682 N N . SER A 1 83 ? -19.747 -6.947 9.133 1.00 88.25 83 SER A N 1
ATOM 683 C CA . SER A 1 83 ? -21.181 -7.234 9.126 1.00 88.25 83 SER A CA 1
ATOM 684 C C . SER A 1 83 ? -21.951 -6.184 9.940 1.00 88.25 83 SER A C 1
ATOM 686 O O . SER A 1 83 ? -21.472 -5.694 10.965 1.00 88.25 83 SER A O 1
ATOM 688 N N . ALA A 1 84 ? -23.170 -5.843 9.512 1.00 91.06 84 ALA A N 1
ATOM 689 C CA . ALA A 1 84 ? -23.988 -4.844 10.203 1.00 91.06 84 ALA A CA 1
ATOM 690 C C . ALA A 1 84 ? -24.172 -5.121 11.717 1.00 91.06 84 ALA A C 1
ATOM 692 O O . ALA A 1 84 ? -24.071 -4.169 12.493 1.00 91.06 84 ALA A O 1
ATOM 693 N N . PRO A 1 85 ? -24.359 -6.379 12.179 1.00 92.94 85 PRO A N 1
ATOM 694 C CA . PRO A 1 85 ? -24.421 -6.679 13.610 1.00 92.94 85 PRO A CA 1
ATOM 695 C C . PRO A 1 85 ? -23.116 -6.372 14.351 1.00 92.94 85 PRO A C 1
ATOM 697 O O . PRO A 1 85 ? -23.149 -5.787 15.429 1.00 92.94 85 PRO A O 1
ATOM 700 N N . ASN A 1 86 ? -21.963 -6.716 13.770 1.00 91.25 86 ASN A N 1
ATOM 701 C CA . ASN A 1 86 ? -20.667 -6.434 14.389 1.00 91.25 86 ASN A CA 1
ATOM 702 C C . ASN A 1 86 ? -20.379 -4.934 14.412 1.00 91.25 86 ASN A C 1
ATOM 704 O O . ASN A 1 86 ? -19.807 -4.439 15.376 1.00 91.25 86 ASN A O 1
ATOM 708 N N . ARG A 1 87 ? -20.810 -4.197 13.382 1.00 91.75 87 ARG A N 1
ATOM 709 C CA . ARG A 1 87 ? -20.701 -2.738 13.364 1.00 91.75 87 ARG A CA 1
ATOM 710 C C . ARG A 1 87 ? -21.475 -2.108 14.522 1.00 91.75 87 ARG A C 1
ATOM 712 O O . ARG A 1 87 ? -20.908 -1.255 15.188 1.00 91.75 87 ARG A O 1
ATOM 719 N N . ARG A 1 88 ? -22.714 -2.549 14.779 1.00 94.06 88 ARG A N 1
ATOM 720 C CA . ARG A 1 88 ? -23.523 -2.060 15.913 1.00 94.06 88 ARG A CA 1
ATOM 721 C C . ARG A 1 88 ? -22.826 -2.308 17.243 1.00 94.06 88 ARG A C 1
ATOM 723 O O . ARG A 1 88 ? -22.518 -1.351 17.926 1.00 94.06 88 ARG A O 1
ATOM 730 N N . LYS A 1 89 ? -22.410 -3.552 17.508 1.00 95.69 89 LYS A N 1
ATOM 731 C CA . LYS A 1 89 ? -21.681 -3.902 18.740 1.00 95.69 89 LYS A CA 1
ATOM 732 C C . LYS A 1 89 ? -20.447 -3.030 18.989 1.00 95.69 89 LYS A C 1
ATOM 734 O O . LYS A 1 89 ? -20.146 -2.723 20.131 1.00 95.69 89 LYS A O 1
ATOM 739 N N . ARG A 1 90 ? -19.716 -2.650 17.933 1.00 93.19 90 ARG A N 1
ATOM 740 C CA . ARG A 1 90 ? -18.544 -1.765 18.058 1.00 93.19 90 ARG A CA 1
ATOM 741 C C . ARG A 1 90 ? -18.923 -0.325 18.400 1.00 93.19 90 ARG A C 1
ATOM 743 O O . ARG A 1 90 ? -18.161 0.315 19.110 1.00 93.19 90 ARG A O 1
ATOM 750 N N . VAL A 1 91 ? -20.040 0.170 17.865 1.00 95.31 91 VAL A N 1
ATOM 751 C CA . VAL A 1 91 ? -20.571 1.499 18.202 1.00 95.31 91 VAL A CA 1
ATOM 752 C C . VAL A 1 91 ? -21.083 1.488 19.636 1.00 95.31 91 VAL A C 1
ATOM 754 O O . VAL A 1 91 ? -20.605 2.287 20.425 1.00 95.31 91 VAL A O 1
ATOM 757 N N . ASP A 1 92 ? -21.930 0.517 19.986 1.00 96.75 92 ASP A N 1
ATOM 758 C CA . ASP A 1 92 ? -22.510 0.383 21.325 1.00 96.75 92 ASP A CA 1
ATOM 759 C C . ASP A 1 92 ? -21.408 0.297 22.397 1.00 96.75 92 ASP A C 1
ATOM 761 O O . ASP A 1 92 ? -21.436 1.035 23.374 1.00 96.75 92 ASP A O 1
ATOM 765 N N . PHE A 1 93 ? -20.380 -0.533 22.173 1.00 94.31 93 PHE A N 1
ATOM 766 C CA . PHE A 1 93 ? -19.238 -0.644 23.088 1.00 94.31 93 PHE A CA 1
ATOM 767 C C . PHE A 1 93 ? -18.454 0.671 23.213 1.00 94.31 93 PHE A C 1
ATOM 769 O O . PHE A 1 93 ? -17.994 1.011 24.299 1.00 94.31 93 PHE A O 1
ATOM 776 N N . GLY A 1 94 ? -18.287 1.403 22.106 1.00 92.88 94 GLY A N 1
ATOM 777 C CA . GLY A 1 94 ? -17.589 2.686 22.096 1.00 92.88 94 GLY A CA 1
ATOM 778 C C . GLY A 1 94 ? -18.357 3.786 22.825 1.00 92.88 94 GLY A C 1
ATOM 779 O O . GLY A 1 94 ? -17.739 4.553 23.549 1.00 92.88 94 GLY A O 1
ATOM 780 N N . GLU A 1 95 ? -19.680 3.839 22.660 1.00 95.56 95 GLU A N 1
ATOM 781 C CA . GLU A 1 95 ? -20.556 4.780 23.370 1.00 95.56 95 GLU A CA 1
ATOM 782 C C . GLU A 1 95 ? -20.633 4.458 24.869 1.00 95.56 95 GLU A C 1
ATOM 784 O O . GLU A 1 95 ? -20.582 5.363 25.697 1.00 95.56 95 GLU A O 1
ATOM 789 N N . GLU A 1 96 ? -20.703 3.173 25.231 1.00 95.69 96 GLU A N 1
ATOM 790 C CA . GLU A 1 96 ? -20.751 2.723 26.628 1.00 95.69 96 GLU A CA 1
ATOM 791 C C . GLU A 1 96 ? -19.489 3.121 27.413 1.00 95.69 96 GLU A C 1
ATOM 793 O O . GLU A 1 96 ? -19.601 3.529 28.566 1.00 95.69 96 GLU A O 1
ATOM 798 N N . HIS A 1 97 ? -18.316 3.074 26.773 1.00 91.81 97 HIS A N 1
ATOM 799 C CA . HIS A 1 97 ? -17.014 3.275 27.422 1.00 91.81 97 HIS A CA 1
ATOM 800 C C . HIS A 1 97 ? -16.314 4.582 26.990 1.00 91.81 97 HIS A C 1
ATOM 802 O O . HIS A 1 97 ? -15.105 4.735 27.170 1.00 91.81 97 HIS A O 1
ATOM 808 N N . GLU A 1 98 ? -17.037 5.539 26.392 1.00 92.06 98 GLU A N 1
ATOM 809 C CA . GLU A 1 98 ? -16.457 6.791 25.863 1.00 92.06 98 GLU A CA 1
ATOM 810 C C . GLU A 1 98 ? -15.810 7.648 26.963 1.00 92.06 98 GLU A C 1
ATOM 812 O O . GLU A 1 98 ? -14.775 8.281 26.745 1.00 92.06 98 GLU A O 1
ATOM 817 N N . ASN A 1 99 ? -16.420 7.660 28.151 1.00 94.00 99 ASN A N 1
ATOM 818 C CA . ASN A 1 99 ? -15.995 8.488 29.282 1.00 94.00 99 ASN A CA 1
ATOM 819 C C . ASN A 1 99 ? -15.122 7.734 30.292 1.00 94.00 99 ASN A C 1
ATOM 821 O O . ASN A 1 99 ? -14.713 8.310 31.301 1.00 94.00 99 ASN A O 1
ATOM 825 N N . ASP A 1 100 ? -14.834 6.462 30.027 1.00 91.19 100 ASP A N 1
ATOM 826 C CA . ASP A 1 100 ? -14.057 5.627 30.925 1.00 91.19 100 ASP A CA 1
ATOM 827 C C . ASP A 1 100 ? -12.585 6.035 30.919 1.00 91.19 100 ASP A C 1
ATOM 829 O O . ASP A 1 100 ? -11.924 6.118 29.877 1.00 91.19 100 ASP A O 1
ATOM 833 N N . THR A 1 101 ? -12.051 6.285 32.111 1.00 89.81 101 THR A N 1
ATOM 834 C CA . THR A 1 101 ? -10.696 6.808 32.278 1.00 89.81 101 THR A CA 1
ATOM 835 C C . THR A 1 101 ? -9.653 5.697 32.373 1.00 89.81 101 THR A C 1
ATOM 837 O O . THR A 1 101 ? -9.951 4.545 32.702 1.00 89.81 101 THR A O 1
ATOM 840 N N . ILE A 1 102 ? -8.394 6.046 32.076 1.00 86.06 102 ILE A N 1
ATOM 841 C CA . ILE A 1 102 ? -7.267 5.105 32.162 1.00 86.06 102 ILE A CA 1
ATOM 842 C C . ILE A 1 102 ? -7.085 4.599 33.595 1.00 86.06 102 ILE A C 1
ATOM 844 O O . ILE A 1 102 ? -6.822 3.417 33.790 1.00 86.06 102 ILE A O 1
ATOM 848 N N . ASP A 1 103 ? -7.249 5.486 34.576 1.00 86.81 103 ASP A N 1
ATOM 849 C CA . ASP A 1 103 ? -6.989 5.191 35.985 1.00 86.81 103 ASP A CA 1
ATOM 850 C C . ASP A 1 103 ? -8.090 4.336 36.627 1.00 86.81 103 ASP A C 1
ATOM 852 O O . ASP A 1 103 ? -7.833 3.639 37.606 1.00 86.81 103 ASP A O 1
ATOM 856 N N . GLU A 1 104 ? -9.296 4.342 36.059 1.00 86.62 104 GLU A N 1
ATOM 857 C CA . GLU A 1 104 ? -10.425 3.560 36.555 1.00 86.62 104 GLU A CA 1
ATOM 858 C C . GLU A 1 104 ? -10.588 2.285 35.735 1.00 86.62 104 GLU A C 1
ATOM 860 O O . GLU A 1 104 ? -10.082 1.242 36.118 1.00 86.62 104 GLU A O 1
ATOM 865 N N . PHE A 1 105 ? -11.270 2.345 34.597 1.00 88.75 105 PHE A N 1
ATOM 866 C CA . PHE A 1 105 ? -11.718 1.151 33.890 1.00 88.75 105 PHE A CA 1
ATOM 867 C C . PHE A 1 105 ? -10.590 0.443 33.127 1.00 88.75 105 PHE A C 1
ATOM 869 O O . PHE A 1 105 ? -10.408 -0.770 33.261 1.00 88.75 105 PHE A O 1
ATOM 876 N N . TRP A 1 106 ? -9.791 1.185 32.351 1.00 91.50 106 TRP A N 1
ATOM 877 C CA . TRP A 1 106 ? -8.793 0.569 31.467 1.00 91.50 106 TRP A CA 1
ATOM 878 C C . TRP A 1 106 ? -7.599 -0.025 32.222 1.00 91.50 106 TRP A C 1
ATOM 880 O O . TRP A 1 106 ? -6.969 -0.950 31.710 1.00 91.50 106 TRP A O 1
ATOM 890 N N . SER A 1 107 ? -7.304 0.446 33.440 1.00 92.12 107 SER A N 1
ATOM 891 C CA . SER A 1 107 ? -6.211 -0.087 34.267 1.00 92.12 107 SER A CA 1
ATOM 892 C C . SER A 1 107 ? -6.431 -1.544 34.691 1.00 92.12 107 SER A C 1
ATOM 894 O O . SER A 1 107 ? -5.463 -2.280 34.891 1.00 92.12 107 SER A O 1
ATOM 896 N N . TYR A 1 108 ? -7.690 -1.982 34.792 1.00 91.00 108 TYR A N 1
ATOM 897 C CA . TYR A 1 108 ? -8.043 -3.341 35.207 1.00 91.00 108 TYR A CA 1
ATOM 898 C C . TYR A 1 108 ? -8.178 -4.327 34.039 1.00 91.00 108 TYR A C 1
ATOM 900 O O . TYR A 1 108 ? -8.375 -5.522 34.271 1.00 91.00 108 TYR A O 1
ATOM 908 N N . ILE A 1 109 ? -8.057 -3.868 32.788 1.00 92.19 109 ILE A N 1
ATOM 909 C CA . ILE A 1 109 ? -8.197 -4.732 31.614 1.00 92.19 109 ILE A CA 1
ATOM 910 C C . ILE A 1 109 ? -6.842 -5.302 31.201 1.00 92.19 109 ILE A C 1
ATOM 912 O O . ILE A 1 109 ? -5.912 -4.586 30.837 1.00 92.19 109 ILE A O 1
ATOM 916 N N . ILE A 1 110 ? -6.761 -6.632 31.164 1.00 91.81 110 ILE A N 1
ATOM 917 C CA . ILE A 1 110 ? -5.635 -7.349 30.565 1.00 91.81 110 ILE A CA 1
ATOM 918 C C . ILE A 1 110 ? -6.031 -7.751 29.146 1.00 91.81 110 ILE A C 1
ATOM 920 O O . ILE A 1 110 ? -6.835 -8.662 28.941 1.00 91.81 110 ILE A O 1
ATOM 924 N N . HIS A 1 111 ? -5.461 -7.072 28.153 1.00 89.88 111 HIS A N 1
ATOM 925 C CA . HIS A 1 111 ? -5.655 -7.434 26.753 1.00 89.88 111 HIS A CA 1
ATOM 926 C C . HIS A 1 111 ? -4.829 -8.673 26.398 1.00 89.88 111 HIS A C 1
ATOM 928 O O . HIS A 1 111 ? -3.631 -8.739 26.673 1.00 89.88 111 HIS A O 1
ATOM 934 N N . THR A 1 112 ? -5.474 -9.646 25.760 1.00 92.69 112 THR A N 1
ATOM 935 C CA . THR A 1 112 ? -4.830 -10.857 25.244 1.00 92.69 112 THR A CA 1
ATOM 936 C C . THR A 1 112 ? -5.208 -11.024 23.780 1.00 92.69 112 THR A C 1
ATOM 938 O O . THR A 1 112 ? -6.341 -10.733 23.399 1.00 92.69 112 THR A O 1
ATOM 941 N N . ASP A 1 113 ? -4.248 -11.434 22.959 1.00 90.81 113 ASP A N 1
ATOM 942 C CA . ASP A 1 113 ? -4.462 -11.740 21.546 1.00 90.81 113 ASP A CA 1
ATOM 943 C C . ASP A 1 113 ? -3.388 -12.723 21.063 1.00 90.81 113 ASP A C 1
ATOM 945 O O . ASP A 1 113 ? -2.297 -12.804 21.639 1.00 90.81 113 ASP A O 1
ATOM 949 N N . GLU A 1 114 ? -3.688 -13.451 19.992 1.00 87.81 114 GLU A N 1
ATOM 950 C CA . GLU A 1 114 ? -2.749 -14.333 19.308 1.00 87.81 114 GLU A CA 1
ATOM 951 C C . GLU A 1 114 ? -2.284 -13.677 18.003 1.00 87.81 114 GLU A C 1
ATOM 953 O O . GLU A 1 114 ? -3.061 -13.459 17.075 1.00 87.81 114 GLU A O 1
ATOM 958 N N . ALA A 1 115 ? -0.985 -13.387 17.899 1.00 78.44 115 ALA A N 1
ATOM 959 C CA . ALA A 1 115 ? -0.400 -12.829 16.685 1.00 78.44 115 ALA A CA 1
ATOM 960 C C . ALA A 1 115 ? 0.309 -13.918 15.870 1.00 78.44 115 ALA A C 1
ATOM 962 O O . ALA A 1 115 ? 1.321 -14.477 16.298 1.00 78.44 115 ALA A O 1
ATOM 963 N N . HIS A 1 116 ? -0.184 -14.183 14.657 1.00 73.56 116 HIS A N 1
ATOM 964 C CA . HIS A 1 116 ? 0.538 -15.008 13.693 1.00 73.56 116 HIS A CA 1
ATOM 965 C C . HIS A 1 116 ? 1.605 -14.171 12.978 1.00 73.56 116 HIS A C 1
ATOM 967 O O . HIS A 1 116 ? 1.288 -13.220 12.263 1.00 73.56 116 HIS A O 1
ATOM 973 N N . MET A 1 117 ? 2.874 -14.531 13.165 1.00 70.75 117 MET A N 1
ATOM 974 C CA . MET A 1 117 ? 4.007 -13.842 12.549 1.00 70.75 117 MET A CA 1
ATOM 975 C C . MET A 1 117 ? 4.476 -14.619 11.321 1.00 70.75 117 MET A C 1
ATOM 977 O O . MET A 1 117 ? 5.335 -15.492 11.423 1.00 70.75 117 MET A O 1
ATOM 981 N N . ASP A 1 118 ? 3.911 -14.291 10.162 1.00 67.69 118 ASP A N 1
ATOM 982 C CA . ASP A 1 118 ? 4.353 -14.837 8.879 1.00 67.69 118 ASP A CA 1
ATOM 983 C C . ASP A 1 118 ? 5.464 -13.948 8.274 1.00 67.69 118 ASP A C 1
ATOM 985 O O . ASP A 1 118 ? 5.217 -12.769 7.985 1.00 67.69 118 ASP A O 1
ATOM 989 N N . PRO A 1 119 ? 6.685 -14.467 8.041 1.00 64.06 119 PRO A N 1
ATOM 990 C CA . PRO A 1 119 ? 7.758 -13.728 7.374 1.00 64.06 119 PRO A CA 1
ATOM 991 C C . PRO A 1 119 ? 7.403 -13.244 5.957 1.00 64.06 119 PRO A C 1
ATOM 993 O O . PRO A 1 119 ? 7.954 -12.238 5.504 1.00 64.06 119 PRO A O 1
ATOM 996 N N . ALA A 1 120 ? 6.488 -13.920 5.254 1.00 59.78 120 ALA A N 1
ATOM 997 C CA . ALA A 1 120 ? 6.029 -13.527 3.923 1.00 59.78 120 ALA A CA 1
ATOM 998 C C . ALA A 1 120 ? 5.025 -12.360 3.963 1.00 59.78 120 ALA A C 1
ATOM 1000 O O . ALA A 1 120 ? 5.036 -11.511 3.065 1.00 59.78 120 ALA A O 1
ATOM 1001 N N . SER A 1 121 ? 4.245 -12.234 5.044 1.00 55.94 121 SER A N 1
ATOM 1002 C CA . SER A 1 121 ? 3.283 -11.139 5.260 1.00 55.94 121 SER A CA 1
ATOM 1003 C C . SER A 1 121 ? 3.915 -9.739 5.348 1.00 55.94 121 SER A C 1
ATOM 1005 O O . SER A 1 121 ? 3.228 -8.730 5.179 1.00 55.94 121 SER A O 1
ATOM 1007 N N . GLN A 1 122 ? 5.239 -9.644 5.540 1.00 54.34 122 GLN A N 1
ATOM 1008 C CA . GLN A 1 122 ? 5.962 -8.365 5.544 1.00 54.34 122 GLN A CA 1
ATOM 1009 C C . GLN A 1 122 ? 5.947 -7.654 4.183 1.00 54.34 122 GLN A C 1
ATOM 1011 O O . GLN A 1 122 ? 6.214 -6.449 4.103 1.00 54.34 122 GLN A O 1
ATOM 1016 N N . ARG A 1 123 ? 5.624 -8.365 3.099 1.00 58.12 123 ARG A N 1
ATOM 1017 C CA . ARG A 1 123 ? 5.544 -7.792 1.754 1.00 58.12 123 ARG A CA 1
ATOM 1018 C C . ARG A 1 123 ? 4.163 -7.193 1.510 1.00 58.12 123 ARG A C 1
ATOM 1020 O O . ARG A 1 123 ? 3.385 -7.692 0.705 1.00 58.12 123 ARG A O 1
ATOM 1027 N N . VAL A 1 124 ? 3.875 -6.075 2.177 1.00 67.00 124 VAL A N 1
ATOM 1028 C CA . VAL A 1 124 ? 2.791 -5.190 1.728 1.00 67.00 124 VAL A CA 1
ATOM 1029 C C . VAL A 1 124 ? 3.073 -4.814 0.273 1.00 67.00 124 VAL A C 1
ATOM 1031 O O . VAL A 1 124 ? 4.128 -4.249 -0.021 1.00 67.00 124 VAL A O 1
ATOM 1034 N N . GLY A 1 125 ? 2.144 -5.144 -0.624 1.00 76.75 125 GLY A N 1
ATOM 1035 C CA . GLY A 1 125 ? 2.285 -4.897 -2.056 1.00 76.75 125 GLY A CA 1
ATOM 1036 C C . GLY A 1 125 ? 2.490 -3.410 -2.345 1.00 76.75 125 GLY A C 1
ATOM 1037 O O . GLY A 1 125 ? 1.818 -2.547 -1.770 1.00 76.75 125 GLY A O 1
ATOM 1038 N N . GLU A 1 126 ? 3.433 -3.097 -3.231 1.0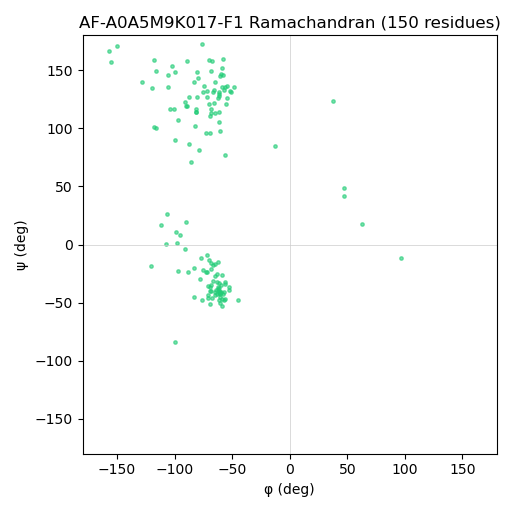0 87.56 126 GLU A N 1
ATOM 1039 C CA . GLU A 1 126 ? 3.642 -1.745 -3.743 1.00 87.56 126 GLU A CA 1
ATOM 1040 C C . GLU A 1 126 ? 3.130 -1.652 -5.176 1.00 87.56 126 GLU A C 1
ATOM 1042 O O . GLU A 1 126 ? 3.444 -2.499 -6.003 1.00 87.56 126 GLU A O 1
ATOM 1047 N N . ILE A 1 127 ? 2.407 -0.582 -5.488 1.00 90.88 127 ILE A N 1
ATOM 1048 C CA . ILE A 1 127 ? 1.863 -0.317 -6.818 1.00 90.88 127 ILE A CA 1
ATOM 1049 C C . ILE A 1 127 ? 2.423 0.999 -7.334 1.00 90.88 127 ILE A C 1
ATOM 1051 O O . ILE A 1 127 ? 2.456 2.005 -6.616 1.00 90.88 127 ILE A O 1
ATOM 1055 N N . LEU A 1 128 ? 2.855 1.003 -8.594 1.00 93.00 128 LEU A N 1
ATOM 1056 C CA . LEU A 1 128 ? 3.233 2.220 -9.295 1.00 93.00 128 LEU A CA 1
ATOM 1057 C C . LEU A 1 128 ? 1.992 3.092 -9.549 1.00 93.00 128 LEU A C 1
ATOM 1059 O O . LEU A 1 128 ? 1.104 2.730 -10.313 1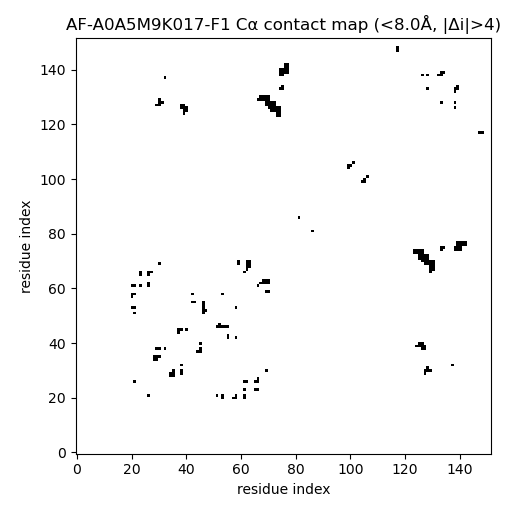.00 93.00 128 LEU A O 1
ATOM 1063 N N . ARG A 1 129 ? 1.930 4.261 -8.908 1.00 92.75 129 ARG A N 1
ATOM 1064 C CA . ARG A 1 129 ? 0.821 5.212 -9.062 1.00 92.75 129 ARG A CA 1
ATOM 1065 C C . ARG A 1 129 ? 1.256 6.659 -8.858 1.00 92.75 129 ARG A C 1
ATOM 1067 O O . ARG A 1 129 ? 2.374 6.938 -8.415 1.00 92.75 129 ARG A O 1
ATOM 1074 N N . GLU A 1 130 ? 0.355 7.586 -9.161 1.00 93.38 130 GLU A N 1
ATOM 1075 C CA . GLU A 1 130 ? 0.536 8.996 -8.822 1.00 93.38 130 GLU A CA 1
ATOM 1076 C C . GLU A 1 130 ? 0.423 9.253 -7.313 1.00 93.38 130 GLU A C 1
ATOM 1078 O O . GLU A 1 130 ? -0.173 8.491 -6.539 1.00 93.38 130 GLU A O 1
ATOM 1083 N N . GLN A 1 131 ? 0.987 10.373 -6.865 1.00 91.56 131 GLN A N 1
ATOM 1084 C CA . GLN A 1 131 ? 0.793 10.805 -5.492 1.00 91.56 131 GLN A CA 1
ATOM 1085 C C . GLN A 1 131 ? -0.640 11.320 -5.282 1.00 91.56 131 GLN A C 1
ATOM 1087 O O . GLN A 1 131 ? -1.122 12.188 -6.007 1.00 91.56 131 GLN A O 1
ATOM 1092 N N . GLY A 1 132 ? -1.285 10.847 -4.212 1.00 89.44 132 GLY A N 1
ATOM 1093 C CA . GLY A 1 132 ? -2.634 11.268 -3.809 1.00 89.44 132 GLY A CA 1
ATOM 1094 C C . GLY A 1 132 ? -3.759 10.350 -4.287 1.00 89.44 132 GLY A C 1
ATOM 1095 O O . GLY A 1 132 ? -4.852 10.423 -3.747 1.00 89.44 132 GLY A O 1
ATOM 1096 N N . THR A 1 133 ? -3.482 9.413 -5.190 1.00 90.06 133 THR A N 1
ATOM 1097 C CA . THR A 1 133 ? -4.496 8.525 -5.784 1.00 90.06 133 THR A CA 1
ATOM 1098 C C . THR A 1 133 ? -4.718 7.224 -5.005 1.00 90.06 133 THR A C 1
ATOM 1100 O O . THR A 1 133 ? -5.218 6.238 -5.531 1.00 90.06 133 THR A O 1
ATOM 1103 N N . ARG A 1 134 ? -4.323 7.171 -3.723 1.00 87.31 134 ARG A N 1
ATOM 1104 C CA . ARG A 1 134 ? -4.272 5.914 -2.946 1.00 87.31 134 ARG A CA 1
ATOM 1105 C C . ARG A 1 134 ? -5.613 5.181 -2.885 1.00 87.31 134 ARG A C 1
ATOM 1107 O O . ARG A 1 134 ? -5.611 3.961 -2.941 1.00 87.31 134 ARG A O 1
ATOM 1114 N N . TYR A 1 135 ? -6.699 5.926 -2.718 1.00 87.38 135 TYR A N 1
ATOM 1115 C CA . TYR A 1 135 ? -8.042 5.391 -2.484 1.00 87.38 135 TYR A CA 1
ATOM 1116 C C . TYR A 1 135 ? -8.900 5.352 -3.752 1.00 87.38 135 TYR A C 1
ATOM 1118 O O . TYR A 1 135 ? -10.105 5.144 -3.667 1.00 87.38 135 TYR A O 1
ATOM 1126 N N . GLU A 1 136 ? -8.304 5.574 -4.925 1.00 87.31 136 GLU A N 1
ATOM 1127 C CA . GLU A 1 136 ? -9.009 5.310 -6.176 1.00 87.31 136 GLU A CA 1
ATOM 1128 C C . GLU A 1 136 ? -9.275 3.806 -6.292 1.00 87.31 136 GLU A C 1
ATOM 1130 O O . GLU A 1 136 ? -8.388 3.019 -5.950 1.00 87.31 136 GLU A O 1
ATOM 1135 N N . PRO A 1 137 ? -10.457 3.394 -6.779 1.00 84.50 137 PRO A N 1
ATOM 1136 C CA . PRO A 1 137 ? -10.861 1.989 -6.804 1.00 84.50 137 PRO A CA 1
ATOM 1137 C C . PRO A 1 137 ? -9.861 1.096 -7.552 1.00 84.50 137 PRO A C 1
ATOM 1139 O O . PRO A 1 137 ? -9.620 -0.031 -7.144 1.00 84.50 137 PRO A O 1
ATOM 1142 N N . GLU A 1 138 ? -9.190 1.630 -8.573 1.00 83.06 138 GLU A N 1
ATOM 1143 C CA . GLU A 1 138 ? -8.165 0.934 -9.364 1.00 83.06 138 GLU A CA 1
ATOM 1144 C C . GLU A 1 138 ? -6.852 0.668 -8.593 1.00 83.06 138 GLU A C 1
ATOM 1146 O O . GLU A 1 138 ? -5.988 -0.080 -9.050 1.00 83.06 138 GLU A O 1
ATOM 1151 N N . ASN A 1 139 ? -6.660 1.312 -7.438 1.00 84.62 139 ASN A N 1
ATOM 1152 C CA . ASN A 1 139 ? -5.482 1.186 -6.572 1.00 84.62 139 ASN A CA 1
ATOM 1153 C C . ASN A 1 139 ? -5.770 0.394 -5.286 1.00 84.62 139 ASN A C 1
ATOM 1155 O O . ASN A 1 139 ? -4.869 0.233 -4.451 1.00 84.62 139 ASN A O 1
ATOM 1159 N N . ILE A 1 140 ? -7.013 -0.071 -5.124 1.00 85.44 140 ILE A N 1
ATOM 1160 C CA . ILE A 1 140 ? -7.450 -0.919 -4.020 1.00 85.44 140 ILE A CA 1
ATOM 1161 C C . ILE A 1 140 ? -7.248 -2.375 -4.439 1.00 85.44 140 ILE A C 1
ATOM 1163 O O . ILE A 1 140 ? -7.815 -2.835 -5.424 1.00 85.44 140 ILE A O 1
ATOM 1167 N N . VAL A 1 141 ? -6.423 -3.091 -3.685 1.00 81.25 141 VAL A N 1
ATOM 1168 C CA . VAL A 1 141 ? -6.092 -4.499 -3.917 1.00 81.25 141 VAL A CA 1
ATOM 1169 C C . VAL A 1 141 ? -6.817 -5.352 -2.888 1.00 81.25 141 VAL A C 1
ATOM 1171 O O . VAL A 1 141 ? -6.977 -4.946 -1.735 1.00 81.25 141 VAL A O 1
ATOM 1174 N N . GLU A 1 142 ? -7.237 -6.549 -3.269 1.00 78.31 142 GLU A N 1
ATOM 1175 C CA . GLU A 1 142 ? -7.701 -7.528 -2.291 1.00 78.31 142 GLU A CA 1
ATOM 1176 C C . GLU A 1 142 ? -6.535 -8.008 -1.421 1.00 78.31 142 GLU A C 1
ATOM 1178 O O . GLU A 1 142 ? -5.372 -8.028 -1.836 1.00 78.31 142 GLU A O 1
ATOM 1183 N N . TYR A 1 143 ? -6.825 -8.367 -0.172 1.00 73.19 143 TYR A N 1
ATOM 1184 C CA . TYR A 1 143 ? -5.801 -8.986 0.660 1.00 73.19 143 TYR A CA 1
ATOM 1185 C C . TYR A 1 143 ? -5.362 -10.305 0.016 1.00 73.19 143 TYR A C 1
ATOM 1187 O O . TYR A 1 143 ? -6.228 -11.109 -0.336 1.00 73.19 143 TYR A O 1
ATOM 1195 N N . PRO A 1 144 ? -4.045 -10.552 -0.127 1.00 69.19 144 PRO A N 1
ATOM 1196 C CA . PRO A 1 144 ? -3.583 -11.852 -0.579 1.00 69.19 144 PRO A CA 1
ATOM 1197 C C . PRO A 1 144 ? -4.105 -12.926 0.378 1.00 69.19 144 PRO A C 1
ATOM 1199 O O . PRO A 1 144 ? -4.234 -12.688 1.585 1.00 69.19 144 PRO A O 1
ATOM 1202 N N . ALA A 1 145 ? -4.411 -14.105 -0.164 1.00 67.25 145 ALA A N 1
ATOM 1203 C CA . ALA A 1 145 ? -4.765 -15.249 0.658 1.00 67.25 145 ALA A CA 1
ATOM 1204 C C . ALA A 1 145 ? -3.631 -15.516 1.660 1.00 67.25 145 ALA A C 1
ATOM 1206 O O . ALA A 1 145 ? -2.454 -15.474 1.300 1.00 67.25 145 ALA A O 1
ATOM 1207 N N . LEU A 1 146 ? -3.989 -15.762 2.921 1.00 64.31 146 LEU A N 1
ATOM 1208 C CA . LEU A 1 146 ? -3.026 -16.178 3.933 1.00 64.31 146 LEU A CA 1
ATOM 1209 C C . LEU A 1 146 ? -2.564 -17.596 3.582 1.00 64.31 146 LEU A C 1
ATOM 1211 O O . LEU A 1 146 ? -3.241 -18.572 3.907 1.00 64.31 146 LEU A O 1
ATOM 1215 N N . ASP A 1 147 ? -1.434 -17.709 2.890 1.00 55.09 147 ASP A N 1
ATOM 1216 C CA . ASP A 1 147 ? -0.742 -18.981 2.717 1.00 55.09 147 ASP A CA 1
ATOM 1217 C C . ASP A 1 147 ? -0.096 -19.333 4.062 1.00 55.09 147 ASP A C 1
ATOM 1219 O O . ASP A 1 147 ? 0.976 -18.848 4.411 1.00 55.09 147 ASP A O 1
ATOM 1223 N N . GLY A 1 148 ? -0.778 -20.154 4.863 1.00 49.75 148 GLY A N 1
ATOM 1224 C CA . GLY A 1 148 ? -0.180 -20.714 6.073 1.00 49.75 148 GLY A CA 1
ATOM 1225 C C . GLY A 1 148 ? 1.131 -21.434 5.733 1.00 49.75 148 GLY A C 1
ATOM 1226 O O . GLY A 1 148 ? 1.183 -22.143 4.731 1.00 49.75 148 GLY A O 1
ATOM 1227 N N . ASN A 1 149 ? 2.169 -21.224 6.555 1.00 44.78 149 ASN A N 1
ATOM 1228 C CA . ASN A 1 149 ? 3.535 -21.766 6.456 1.00 44.78 149 ASN A CA 1
ATOM 1229 C C . ASN A 1 149 ? 3.727 -22.917 5.442 1.00 44.78 149 ASN A C 1
ATOM 1231 O O . ASN A 1 149 ? 3.754 -24.091 5.816 1.00 44.78 149 ASN A O 1
ATOM 1235 N N . LYS A 1 150 ? 3.952 -22.593 4.163 1.00 44.81 150 LYS A N 1
ATOM 1236 C CA . LYS A 1 150 ? 4.597 -23.517 3.221 1.00 44.81 150 LYS A CA 1
ATOM 1237 C C . LYS A 1 150 ? 6.100 -23.319 3.339 1.00 44.81 150 LYS A C 1
ATOM 1239 O O . LYS A 1 150 ? 6.700 -22.511 2.637 1.00 44.81 150 LYS A O 1
ATOM 1244 N N . ILE A 1 151 ? 6.693 -24.036 4.288 1.00 36.59 151 ILE A N 1
ATOM 1245 C CA . ILE A 1 151 ? 8.140 -24.239 4.328 1.00 36.59 151 ILE A CA 1
ATOM 1246 C C . ILE A 1 151 ? 8.462 -25.155 3.139 1.00 36.59 151 ILE A C 1
ATOM 1248 O O . ILE A 1 151 ? 8.012 -26.301 3.117 1.00 36.59 151 ILE A O 1
ATOM 1252 N N . HIS A 1 152 ? 9.144 -24.612 2.129 1.00 38.81 152 HIS A N 1
ATOM 1253 C CA . HIS A 1 152 ? 9.735 -25.375 1.027 1.00 38.81 152 HIS A CA 1
ATOM 1254 C C . HIS A 1 152 ? 11.102 -25.925 1.428 1.00 38.81 152 HIS A C 1
ATOM 1256 O O . HIS A 1 152 ? 11.849 -25.183 2.107 1.00 38.81 152 HIS A O 1
#

pLDDT: mean 81.58, std 13.88, range [36.59, 96.75]

Foldseek 3Di:
DDDDDDDDDDDDDPCPDDPPQDDLVRLVQLADLVRHPCQLPDPVVVCVVVVSVDDPVSSQVSNCVSAQNWDFAQFAADDDDDDPVRVVVVVVVCVVCVPPDCVPDVVPDDDDDDDDDDPVVVCRTTGGHHPPCRPPPSRYHYDPPPPPDPPD

Radius of gyration: 26.22 Å; Cα contacts (8 Å, |Δi|>4): 125; chains: 1; bounding box: 85×54×61 Å

Secondary structure (DSSP, 8-state):
-PPPPP---PPPPS-------S-HHHHHHHH-TTT-TTTTS-HHHHHHHTT----HHHHHHHHHHHTTT-EEEEPEEPP----HHHHHHHHHHHHHTTT--TTTTGGG----------SSTT---EEEE-TT-TTSGGGEEPPPP-------